Protein AF-S0JE04-F1 (afdb_monomer)

Nearest PDB structures (foldseek):
  8wzy-assembly1_A  TM=9.654E-01  e=3.983E-15  Klebsiella sp. PCX
  2ogj-assembly4_C  TM=8.850E-01  e=3.348E-10  Agrobacterium fabrum str. C58
  2ogj-assembly7_F  TM=8.886E-01  e=1.242E-09  Agrobacterium fabrum str. C58
  2ogj-assembly2_A  TM=8.780E-01  e=8.949E-10  Agrobacterium fabrum str. C58
  2ogj-assembly6_E  TM=8.890E-01  e=4.314E-09  Agrobacterium fabrum str. C58

Solvent-accessible surface area (backbone atoms only — not comparable to full-atom values): 8112 Å² total; per-residue (Å²): 100,42,55,57,28,81,70,39,94,77,46,74,42,46,50,44,47,64,85,37,50,43,64,69,59,55,53,49,50,42,70,74,34,58,94,71,42,75,23,40,35,47,66,48,17,32,67,17,22,55,87,51,58,62,54,65,56,57,54,49,51,53,50,28,67,78,66,75,44,48,44,34,40,36,58,43,52,56,54,42,50,50,66,64,54,56,70,73,53,50,63,67,30,31,39,28,26,46,61,26,91,48,84,44,33,49,45,42,97,84,76,41,74,38,68,72,56,56,57,41,44,76,58,41,37,40,80,35,56,49,84,49,101,85,17,65,71,88,90,63,93,80,81,126

Mean predicted aligned error: 7.96 Å

Structure (mmCIF, N/CA/C/O backbone):
data_AF-S0JE04-F1
#
_entry.id   AF-S0JE04-F1
#
loop_
_atom_site.group_PDB
_atom_site.id
_atom_site.type_symbol
_atom_site.label_atom_id
_atom_site.label_alt_id
_atom_site.label_comp_id
_atom_site.label_asym_id
_atom_site.label_entity_id
_atom_site.label_seq_id
_atom_site.pdbx_PDB_ins_code
_atom_site.Cartn_x
_atom_site.Cartn_y
_atom_site.Cartn_z
_atom_site.occupancy
_atom_site.B_iso_or_equiv
_atom_site.auth_seq_id
_atom_site.auth_comp_id
_atom_site.auth_asym_id
_atom_site.auth_atom_id
_atom_site.pdbx_PDB_model_num
ATOM 1 N N . MET A 1 1 ? -10.069 9.085 3.650 1.00 56.75 1 MET A N 1
ATOM 2 C CA . MET A 1 1 ? -9.155 8.066 4.215 1.00 56.75 1 MET A CA 1
ATOM 3 C C . MET A 1 1 ? -8.068 8.745 5.018 1.00 56.75 1 MET A C 1
ATOM 5 O O . MET A 1 1 ? -7.674 9.847 4.654 1.00 56.75 1 MET A O 1
ATOM 9 N N . LEU A 1 2 ? -7.623 8.101 6.096 1.00 61.28 2 LEU A N 1
ATOM 10 C CA . LEU A 1 2 ? -6.612 8.605 7.025 1.00 61.28 2 LEU A CA 1
ATOM 11 C C . LEU A 1 2 ? -5.222 8.074 6.644 1.00 61.28 2 LEU A C 1
ATOM 13 O O . LEU A 1 2 ? -5.070 6.884 6.387 1.00 61.28 2 LEU A O 1
ATOM 17 N N . ASN A 1 3 ? -4.210 8.939 6.597 1.00 73.56 3 ASN A N 1
ATOM 18 C CA . ASN A 1 3 ? -2.826 8.504 6.395 1.00 73.56 3 ASN A CA 1
ATOM 19 C C . ASN A 1 3 ? -2.313 7.803 7.667 1.00 73.56 3 ASN A C 1
ATOM 21 O O . ASN A 1 3 ? -2.619 8.245 8.772 1.00 73.56 3 ASN A O 1
ATOM 25 N N . ILE A 1 4 ? -1.545 6.723 7.520 1.00 67.38 4 ILE A N 1
ATOM 26 C CA . ILE A 1 4 ? -0.948 6.007 8.659 1.00 67.38 4 ILE A CA 1
ATOM 27 C C . ILE A 1 4 ? 0.134 6.822 9.384 1.00 67.38 4 ILE A C 1
ATOM 29 O O . ILE A 1 4 ? 0.433 6.537 10.543 1.00 67.38 4 ILE A O 1
ATOM 33 N N . SER A 1 5 ? 0.714 7.832 8.728 1.00 64.56 5 SER A N 1
ATOM 34 C CA . SER A 1 5 ? 1.641 8.764 9.370 1.00 64.56 5 SER A CA 1
ATOM 35 C C . SER A 1 5 ? 0.893 9.881 10.093 1.00 64.56 5 SER A C 1
ATOM 37 O O . SER A 1 5 ? 0.010 10.522 9.519 1.00 64.56 5 SER A O 1
ATOM 39 N N . LYS A 1 6 ? 1.314 10.180 11.331 1.00 56.34 6 LYS A N 1
ATOM 40 C CA . LYS A 1 6 ? 0.783 11.282 12.156 1.00 56.34 6 LYS A CA 1
ATOM 41 C C . LYS A 1 6 ? 0.766 12.641 11.439 1.00 56.34 6 LYS A C 1
ATOM 43 O O . LYS A 1 6 ? -0.072 13.481 11.759 1.00 56.34 6 LYS A O 1
ATOM 48 N N . TRP A 1 7 ? 1.699 12.876 10.520 1.00 50.53 7 TRP A N 1
ATOM 49 C CA . TRP A 1 7 ? 1.886 14.181 9.880 1.00 50.53 7 TRP A CA 1
ATOM 50 C C . TRP A 1 7 ? 1.119 14.335 8.562 1.00 50.53 7 TRP A C 1
ATOM 52 O O . TRP A 1 7 ? 0.906 15.462 8.121 1.00 50.53 7 TRP A O 1
ATOM 62 N N . GLY A 1 8 ? 0.669 13.235 7.947 1.00 57.25 8 GLY A N 1
ATOM 63 C CA . GLY A 1 8 ? 0.169 13.260 6.571 1.00 57.25 8 GLY A CA 1
ATOM 64 C C . GLY A 1 8 ? 1.183 13.871 5.588 1.00 57.25 8 GLY A C 1
ATOM 65 O O . GLY A 1 8 ? 2.359 14.038 5.915 1.00 57.25 8 GLY A O 1
ATOM 66 N N . ILE A 1 9 ? 0.714 14.258 4.392 1.00 53.72 9 ILE A N 1
ATOM 67 C CA . ILE A 1 9 ? 1.543 14.788 3.284 1.00 53.72 9 ILE A CA 1
ATOM 68 C C . ILE A 1 9 ? 2.012 16.235 3.569 1.00 53.72 9 ILE A C 1
ATOM 70 O O . ILE A 1 9 ? 1.939 17.116 2.716 1.00 53.72 9 ILE A O 1
ATOM 74 N N . VAL A 1 10 ? 2.415 16.534 4.800 1.00 47.78 10 VAL A N 1
ATOM 75 C CA . VAL A 1 10 ? 3.065 17.796 5.172 1.00 47.78 10 VAL A CA 1
ATOM 76 C C . VAL A 1 10 ? 4.572 17.701 4.906 1.00 47.78 10 VAL A C 1
ATOM 78 O O . VAL A 1 10 ? 5.186 18.703 4.549 1.00 47.78 10 VAL A O 1
ATOM 81 N N . GLU A 1 11 ? 5.149 16.494 4.969 1.00 53.59 11 GLU A N 1
ATOM 82 C CA . GLU A 1 11 ? 6.536 16.207 4.585 1.00 53.59 11 GLU A CA 1
ATOM 83 C C . GLU A 1 11 ? 6.598 15.068 3.553 1.00 53.59 11 GLU A C 1
ATOM 85 O O . GLU A 1 11 ? 5.827 14.109 3.613 1.00 53.59 11 GLU A O 1
ATOM 90 N N . GLN A 1 12 ? 7.509 15.169 2.577 1.00 57.16 12 GLN A N 1
ATOM 91 C CA . GLN A 1 12 ? 7.659 14.168 1.509 1.00 57.16 12 GLN A CA 1
ATOM 92 C C . GLN A 1 12 ? 8.191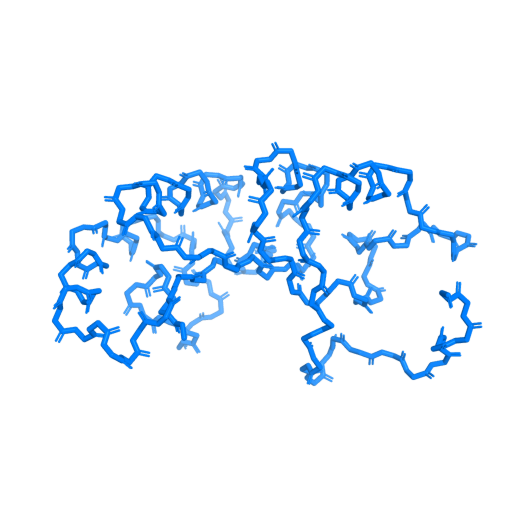 12.809 1.999 1.00 57.16 12 GLN A C 1
ATOM 94 O O . GLN A 1 12 ? 8.114 11.850 1.238 1.00 57.16 12 GLN A O 1
ATOM 99 N N . ASP A 1 13 ? 8.693 12.719 3.232 1.00 58.16 13 ASP A N 1
ATOM 100 C CA . ASP A 1 13 ? 9.351 11.568 3.866 1.00 58.16 13 ASP A CA 1
ATOM 101 C C . ASP A 1 13 ? 8.567 11.029 5.084 1.00 58.16 13 ASP A C 1
ATOM 103 O O . ASP A 1 13 ? 9.125 10.466 6.026 1.00 58.16 13 ASP A O 1
ATOM 107 N N . GLU A 1 14 ? 7.242 11.189 5.076 1.00 61.22 14 GLU A N 1
ATOM 108 C CA . GLU A 1 14 ? 6.352 10.900 6.210 1.00 61.22 14 GLU A CA 1
ATOM 109 C C . GLU A 1 14 ? 6.416 9.460 6.778 1.00 61.22 14 GLU A C 1
ATOM 111 O O . GLU A 1 14 ? 5.990 9.260 7.919 1.00 61.22 14 GLU A O 1
ATOM 116 N N . LEU A 1 15 ? 6.941 8.474 6.029 1.00 64.50 15 LEU A N 1
ATOM 117 C CA . LEU A 1 15 ? 7.141 7.075 6.461 1.00 64.50 15 LEU A CA 1
ATOM 118 C C . LEU A 1 15 ? 8.623 6.701 6.659 1.00 64.50 15 LEU A C 1
ATOM 120 O O . LEU A 1 15 ? 8.929 5.535 6.923 1.00 64.50 15 LEU A O 1
ATOM 124 N N . ALA A 1 16 ? 9.552 7.652 6.537 1.00 59.62 16 ALA A N 1
ATOM 125 C CA . ALA A 1 16 ? 10.978 7.426 6.772 1.00 59.62 16 ALA A CA 1
ATOM 126 C C . ALA A 1 16 ? 11.295 7.245 8.266 1.00 59.62 16 ALA A C 1
ATOM 128 O O . ALA A 1 16 ? 12.220 6.517 8.623 1.00 59.62 16 ALA A O 1
ATOM 129 N N . ASP A 1 17 ? 10.489 7.843 9.143 1.00 77.25 17 ASP A N 1
ATOM 130 C CA . ASP A 1 17 ? 10.541 7.632 10.587 1.00 77.25 17 ASP A CA 1
ATOM 131 C C . ASP A 1 17 ? 9.352 6.773 11.029 1.00 77.25 17 ASP A C 1
ATOM 133 O O . ASP A 1 17 ? 8.218 7.245 11.130 1.00 77.25 17 ASP A O 1
ATOM 137 N N . LEU A 1 18 ? 9.615 5.496 11.316 1.00 75.50 18 LEU A N 1
ATOM 138 C CA . LEU A 1 18 ? 8.582 4.543 11.727 1.00 75.50 18 LEU A CA 1
ATOM 139 C C . LEU A 1 18 ? 7.903 4.931 13.049 1.00 75.50 18 LEU A C 1
ATOM 141 O O . LEU A 1 18 ? 6.765 4.530 13.273 1.00 75.50 18 LEU A O 1
ATOM 145 N N . SER A 1 19 ? 8.533 5.754 13.898 1.00 74.88 19 SER A N 1
ATOM 146 C CA . SER A 1 19 ? 7.896 6.253 15.127 1.00 74.88 19 SER A CA 1
ATOM 147 C C . SER A 1 19 ? 6.718 7.203 14.851 1.00 74.88 19 SER A C 1
ATOM 149 O O . SER A 1 19 ? 5.880 7.451 15.729 1.00 74.88 19 SER A O 1
ATOM 151 N N . LYS A 1 20 ? 6.605 7.710 13.612 1.00 75.94 20 LYS A N 1
ATOM 152 C CA . LYS A 1 20 ? 5.459 8.498 13.139 1.00 75.94 20 LYS A CA 1
ATOM 153 C C . LYS A 1 20 ? 4.228 7.626 12.837 1.00 75.94 20 LYS A C 1
ATOM 155 O O . LYS A 1 20 ? 3.130 8.179 12.751 1.00 75.94 20 LYS A O 1
ATOM 160 N N . ILE A 1 21 ? 4.379 6.300 12.726 1.00 79.56 21 ILE A N 1
ATOM 161 C CA . ILE A 1 21 ? 3.276 5.340 12.567 1.00 79.56 21 ILE A CA 1
ATOM 162 C C . ILE A 1 21 ? 2.835 4.880 13.958 1.00 79.56 21 ILE A C 1
ATOM 164 O O . ILE A 1 21 ? 3.411 3.971 14.552 1.00 79.56 21 ILE A O 1
ATOM 168 N N . GLN A 1 22 ? 1.809 5.535 14.498 1.00 82.75 22 GLN A N 1
ATOM 169 C CA . GLN A 1 22 ? 1.312 5.274 15.851 1.00 82.75 22 GLN A CA 1
ATOM 170 C C . GLN A 1 22 ? -0.033 4.553 15.769 1.00 82.75 22 GLN A C 1
ATOM 172 O O . GLN A 1 22 ? -1.081 5.184 15.625 1.00 82.75 22 GLN A O 1
ATOM 177 N N . GLU A 1 23 ? 0.010 3.221 15.841 1.00 87.44 23 GLU A N 1
ATOM 178 C CA . GLU A 1 23 ? -1.151 2.327 15.724 1.00 87.44 23 GLU A CA 1
ATOM 179 C C . GLU A 1 23 ? -2.301 2.734 16.660 1.00 87.44 23 GLU A C 1
A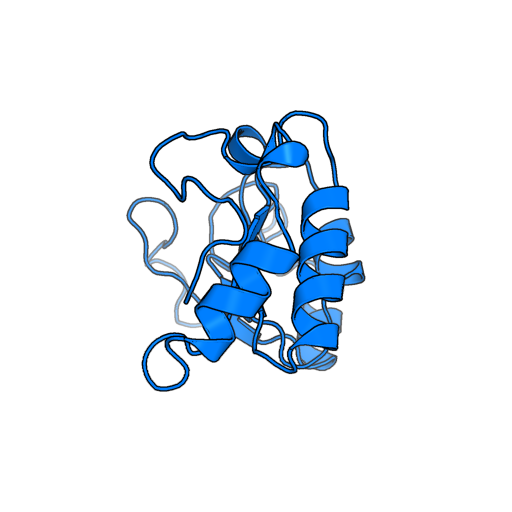TOM 181 O O . GLU A 1 23 ? -3.467 2.740 16.254 1.00 87.44 23 GLU A O 1
ATOM 186 N N . GLU A 1 24 ? -1.987 3.109 17.901 1.00 88.62 24 GLU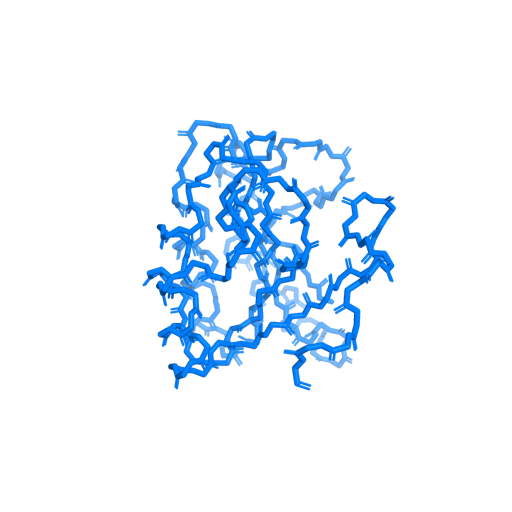 A N 1
ATOM 187 C CA . GLU A 1 24 ? -2.968 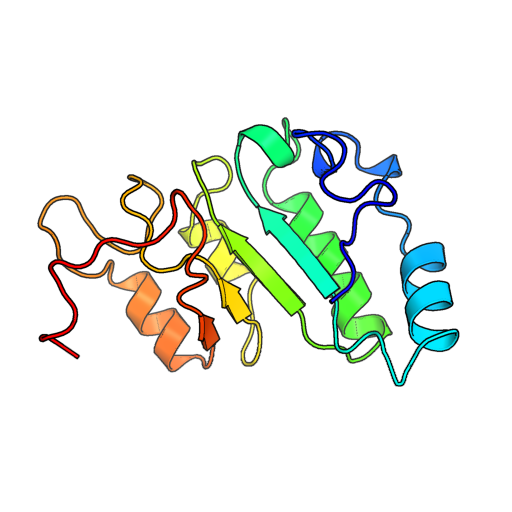3.536 18.898 1.00 88.62 24 GLU A CA 1
ATOM 188 C C . GLU A 1 24 ? -3.670 4.830 18.486 1.00 88.62 24 GLU A C 1
ATOM 190 O O . GLU A 1 24 ? -4.890 4.918 18.610 1.00 88.62 24 GLU A O 1
ATOM 195 N N . LEU A 1 25 ? -2.936 5.811 17.950 1.00 87.69 25 LEU A N 1
ATOM 196 C CA . LEU A 1 25 ? -3.526 7.073 17.495 1.00 87.69 25 LEU A CA 1
ATOM 197 C C . LEU A 1 25 ? -4.417 6.867 16.269 1.00 87.69 25 LEU A C 1
ATOM 199 O O . LEU A 1 25 ? -5.496 7.452 16.192 1.00 87.69 25 LEU A O 1
ATOM 203 N N . VAL A 1 26 ? -4.001 6.008 15.334 1.00 88.56 26 VAL A N 1
ATOM 204 C CA . VAL A 1 26 ? -4.823 5.662 14.164 1.00 88.56 26 VAL A CA 1
ATOM 205 C C . VAL A 1 26 ? -6.109 4.963 14.608 1.00 88.56 26 VAL A C 1
ATOM 207 O O . VAL A 1 26 ? -7.195 5.330 14.166 1.00 88.56 26 VAL A O 1
ATOM 210 N N . THR A 1 27 ? -6.002 4.015 15.542 1.00 90.00 27 THR A N 1
ATOM 211 C CA . THR A 1 27 ? -7.155 3.310 16.126 1.00 90.00 27 THR A CA 1
ATOM 212 C C . THR A 1 27 ? -8.112 4.286 16.820 1.00 90.00 27 THR A C 1
ATOM 214 O O . THR A 1 27 ? -9.318 4.241 16.587 1.00 90.00 27 THR A O 1
ATOM 217 N N . GLN A 1 28 ? -7.588 5.211 17.630 1.00 90.94 28 GLN A N 1
ATOM 218 C CA . GLN A 1 28 ? -8.393 6.233 18.306 1.00 90.94 28 GLN A CA 1
ATOM 219 C C . GLN A 1 28 ? -9.118 7.141 17.308 1.00 90.94 28 GLN A C 1
ATOM 221 O O . GLN A 1 28 ? -10.309 7.393 17.472 1.00 90.94 28 GLN A O 1
ATOM 226 N N . ALA A 1 29 ? -8.438 7.594 16.252 1.00 89.25 29 ALA A N 1
ATOM 227 C CA . ALA A 1 29 ? -9.048 8.439 15.229 1.00 89.25 29 ALA A CA 1
ATOM 228 C C . ALA A 1 29 ? -10.179 7.715 14.478 1.00 89.25 29 ALA A C 1
ATOM 230 O O . ALA A 1 29 ? -11.244 8.299 14.273 1.00 89.25 29 ALA A O 1
ATOM 231 N N . LEU A 1 30 ? -9.978 6.441 14.118 1.00 90.56 30 LEU A N 1
ATOM 232 C CA . LEU A 1 30 ? -11.005 5.609 13.479 1.00 90.56 30 LEU A CA 1
ATOM 233 C C . LEU A 1 30 ? -12.255 5.469 14.358 1.00 90.56 30 LEU A C 1
ATOM 235 O O . LEU A 1 30 ? -13.372 5.587 13.862 1.00 90.56 30 LEU A O 1
ATOM 239 N N . GLN A 1 31 ? -12.070 5.279 15.666 1.00 91.50 31 GLN A N 1
ATOM 240 C CA . GLN A 1 31 ? -13.172 5.184 16.628 1.00 91.50 31 GLN A CA 1
ATOM 241 C C . GLN A 1 31 ? -13.861 6.528 16.883 1.00 91.50 31 GLN A C 1
ATOM 243 O O . GLN A 1 31 ? -15.067 6.566 17.115 1.00 91.50 31 GLN A O 1
ATOM 248 N N . GLN A 1 32 ? -13.110 7.630 16.856 1.00 93.81 32 GLN A N 1
ATOM 249 C CA . GLN A 1 32 ? -13.640 8.969 17.101 1.00 93.81 32 GLN A CA 1
ATOM 250 C C . GLN A 1 32 ? -14.460 9.499 15.915 1.00 93.81 32 GLN A C 1
ATOM 252 O O . GLN A 1 32 ? -15.401 10.266 16.118 1.00 93.81 32 GLN A O 1
ATOM 257 N N . PHE A 1 33 ? -14.122 9.094 14.687 1.00 90.75 33 PHE A N 1
ATOM 258 C CA . PHE A 1 33 ? -14.730 9.620 13.462 1.00 90.75 33 PHE A CA 1
ATOM 259 C C . PHE A 1 33 ? -15.193 8.517 12.482 1.00 90.75 33 PHE A C 1
ATOM 261 O O . PHE A 1 33 ? -14.808 8.553 11.309 1.00 90.75 33 PHE A O 1
ATOM 268 N N . PRO A 1 34 ? -16.040 7.558 12.907 1.00 89.06 34 PRO A N 1
ATOM 269 C CA . PRO A 1 34 ? -16.393 6.385 12.099 1.00 89.06 34 PRO A CA 1
ATOM 270 C C . PRO A 1 34 ? -17.186 6.733 10.828 1.00 89.06 34 PRO A C 1
ATOM 272 O O . PRO A 1 34 ? -16.991 6.113 9.790 1.00 89.06 34 PRO A O 1
ATOM 275 N N . GLU A 1 35 ? -18.014 7.780 10.873 1.00 89.06 35 GLU A N 1
ATOM 276 C CA . GLU A 1 35 ? -18.814 8.239 9.724 1.00 89.06 35 GLU A CA 1
ATOM 277 C C . GLU A 1 35 ? -17.995 9.052 8.701 1.00 89.06 35 GLU A C 1
ATOM 279 O O . GLU A 1 35 ? -18.469 9.349 7.606 1.00 89.06 35 GLU A O 1
ATOM 284 N N . PHE A 1 36 ? -16.768 9.453 9.054 1.00 88.25 36 PHE A N 1
ATOM 285 C CA . PHE A 1 36 ? -15.912 10.294 8.211 1.00 88.25 36 PHE A CA 1
ATOM 286 C C . PHE A 1 36 ? -14.689 9.534 7.683 1.00 88.25 36 PHE A C 1
ATOM 288 O O . PHE A 1 36 ? -14.278 9.710 6.532 1.00 88.25 36 PHE A O 1
ATOM 295 N N . ILE A 1 37 ? -14.087 8.677 8.511 1.00 89.00 37 ILE A N 1
ATOM 296 C CA . ILE A 1 37 ? -12.883 7.930 8.154 1.00 89.00 37 ILE A CA 1
ATOM 297 C C . ILE A 1 37 ? -13.265 6.540 7.650 1.00 89.00 37 ILE A C 1
ATOM 299 O O . ILE A 1 37 ? -13.409 5.590 8.406 1.00 89.00 37 ILE A O 1
ATOM 303 N N . VAL A 1 38 ? -13.335 6.418 6.328 1.00 90.06 38 VAL A N 1
ATOM 304 C CA . VAL A 1 38 ? -13.732 5.180 5.634 1.00 90.06 38 VAL A CA 1
ATOM 305 C C . VAL A 1 38 ? -12.600 4.161 5.423 1.00 90.06 38 VAL A C 1
ATOM 307 O O . VAL A 1 38 ? -12.798 3.173 4.728 1.00 90.06 38 VAL A O 1
ATOM 310 N N . GLY A 1 39 ? -11.392 4.417 5.932 1.00 92.31 39 GLY A N 1
ATOM 311 C CA . GLY A 1 39 ? -10.220 3.567 5.692 1.00 92.31 39 GLY A CA 1
ATOM 312 C C . GLY A 1 39 ? -8.886 4.273 5.903 1.00 92.31 39 GLY A C 1
ATOM 313 O O . GLY A 1 39 ? -8.839 5.488 6.142 1.00 92.31 39 GLY A O 1
ATOM 314 N N . ILE A 1 40 ? -7.804 3.506 5.777 1.00 94.31 40 ILE A N 1
ATOM 315 C CA . ILE A 1 40 ? -6.422 3.963 5.957 1.00 94.31 40 ILE A CA 1
ATOM 316 C C . ILE A 1 40 ? -5.644 3.986 4.636 1.00 94.31 40 ILE A C 1
ATOM 318 O O . ILE A 1 40 ? -5.979 3.295 3.674 1.00 94.31 40 ILE A O 1
ATOM 322 N N . LYS A 1 41 ? -4.589 4.801 4.582 1.00 93.69 41 LYS A N 1
ATOM 323 C CA . LYS A 1 41 ? -3.744 4.986 3.402 1.00 93.69 41 LYS A CA 1
ATOM 324 C C . LYS A 1 41 ? -2.262 4.855 3.748 1.00 93.69 41 LYS A C 1
ATOM 326 O O . LYS A 1 41 ? -1.795 5.522 4.668 1.00 93.69 41 LYS A O 1
ATOM 331 N N . ALA A 1 42 ? -1.534 4.073 2.952 1.00 93.12 42 ALA A N 1
ATOM 332 C CA . ALA A 1 42 ? -0.076 3.959 2.983 1.00 93.12 42 ALA A CA 1
ATOM 333 C C . ALA A 1 42 ? 0.530 4.480 1.668 1.00 93.12 42 ALA A C 1
ATOM 335 O O . ALA A 1 42 ? 0.005 4.206 0.586 1.00 93.12 42 ALA A O 1
ATOM 336 N N . HIS A 1 43 ? 1.628 5.234 1.743 1.00 92.25 43 HIS A N 1
ATOM 337 C CA . HIS A 1 43 ? 2.324 5.780 0.576 1.00 92.25 43 HIS A CA 1
ATOM 338 C C . HIS A 1 43 ? 3.694 5.116 0.394 1.00 92.25 43 HIS A C 1
ATOM 340 O O . HIS A 1 43 ? 4.695 5.522 0.970 1.00 92.25 43 HIS A O 1
ATOM 346 N N . MET A 1 44 ? 3.735 4.091 -0.456 1.00 93.00 44 MET A N 1
ATOM 347 C CA . MET A 1 44 ? 4.897 3.234 -0.676 1.00 93.00 44 MET A CA 1
ATOM 348 C C . MET A 1 44 ? 5.704 3.717 -1.888 1.00 93.00 44 MET A C 1
ATOM 350 O O . MET A 1 44 ? 5.552 3.229 -3.010 1.00 93.00 44 MET A O 1
ATOM 354 N N . SER A 1 45 ? 6.552 4.724 -1.672 1.00 87.00 45 SER A N 1
ATOM 355 C CA . SER A 1 45 ? 7.478 5.235 -2.687 1.00 87.00 45 SER A CA 1
ATOM 356 C C . SER A 1 45 ? 8.816 5.666 -2.084 1.00 87.00 45 SER A C 1
ATOM 358 O O . SER A 1 45 ? 8.885 6.030 -0.909 1.00 87.00 45 SER A O 1
ATOM 360 N N . LYS A 1 46 ? 9.875 5.670 -2.903 1.00 85.94 46 LYS A N 1
ATOM 361 C CA . LYS A 1 46 ? 11.263 5.943 -2.489 1.00 85.94 46 LYS A CA 1
ATOM 362 C C . LYS A 1 46 ? 11.430 7.182 -1.621 1.00 85.94 46 LYS A C 1
ATOM 364 O O . LYS A 1 46 ? 12.184 7.157 -0.656 1.00 85.94 46 LYS A O 1
ATOM 369 N N . THR A 1 47 ? 10.781 8.279 -1.996 1.00 81.12 47 THR A N 1
ATOM 370 C CA . THR A 1 47 ? 10.916 9.555 -1.283 1.00 81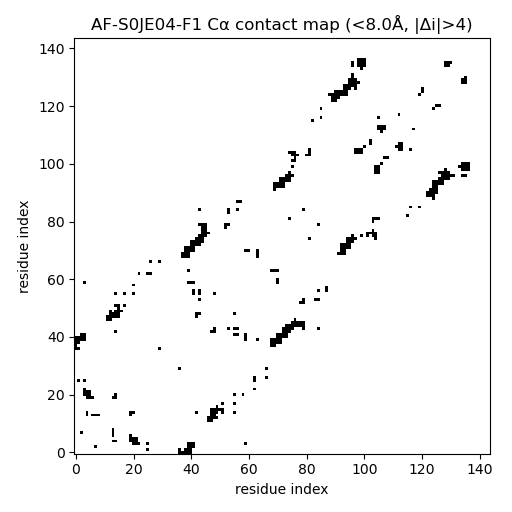.12 47 THR A CA 1
ATOM 371 C C . THR A 1 47 ? 10.223 9.530 0.072 1.00 81.12 47 THR A C 1
ATOM 373 O O . THR A 1 47 ? 10.624 10.272 0.956 1.00 81.12 47 THR A O 1
ATOM 376 N N . VAL A 1 48 ? 9.232 8.651 0.237 1.00 78.88 48 VAL A N 1
ATOM 377 C CA . VAL A 1 48 ? 8.358 8.594 1.408 1.00 78.88 48 VAL A CA 1
ATOM 378 C C . VAL A 1 48 ? 8.841 7.601 2.450 1.00 78.88 48 VAL A C 1
ATOM 380 O O . VAL A 1 48 ? 8.794 7.896 3.639 1.00 78.88 48 VAL A O 1
ATOM 383 N N . ILE A 1 49 ? 9.308 6.428 2.018 1.00 80.44 49 ILE A N 1
ATOM 384 C CA . ILE A 1 49 ? 9.659 5.326 2.927 1.00 80.44 49 ILE A CA 1
ATOM 385 C C . ILE A 1 49 ? 11.081 5.419 3.496 1.00 80.44 49 ILE A C 1
ATOM 387 O O . ILE A 1 49 ? 11.443 4.632 4.372 1.00 80.44 49 ILE A O 1
ATOM 391 N N . GLY A 1 50 ? 11.916 6.329 2.984 1.00 85.88 50 GLY A N 1
ATOM 392 C CA . GLY A 1 50 ? 13.332 6.402 3.342 1.00 85.88 50 GLY A CA 1
ATOM 393 C C . GLY A 1 50 ? 14.046 5.070 3.083 1.00 85.88 50 GLY A C 1
ATOM 394 O O . GLY A 1 50 ? 14.089 4.584 1.954 1.00 85.88 50 GLY A O 1
ATOM 395 N N . THR A 1 51 ? 14.599 4.464 4.136 1.00 85.69 51 THR A N 1
ATOM 396 C CA . THR A 1 51 ? 15.304 3.170 4.079 1.00 85.69 51 THR A CA 1
ATOM 397 C C . THR A 1 51 ? 14.488 2.000 4.640 1.00 85.69 51 THR A C 1
ATOM 399 O O . THR A 1 51 ? 15.036 0.916 4.818 1.00 85.69 51 THR A O 1
ATOM 402 N N . ASN A 1 52 ? 13.194 2.188 4.928 1.00 87.62 52 ASN A N 1
ATOM 403 C CA . ASN A 1 52 ? 12.389 1.210 5.678 1.00 87.62 52 ASN A CA 1
ATOM 404 C C . ASN A 1 52 ? 11.843 0.044 4.838 1.00 87.62 52 ASN A C 1
ATOM 406 O O . ASN A 1 52 ? 11.246 -0.886 5.386 1.00 87.62 52 ASN A O 1
ATOM 410 N N . GLY A 1 53 ? 12.041 0.079 3.519 1.00 92.06 53 GLY A N 1
ATOM 411 C CA . GLY A 1 53 ? 11.587 -0.968 2.606 1.00 92.06 53 GLY A CA 1
ATOM 412 C C . GLY A 1 53 ? 10.078 -1.208 2.701 1.00 92.06 53 GLY A C 1
ATOM 413 O O . GLY A 1 53 ? 9.287 -0.267 2.646 1.00 92.06 53 GLY A O 1
ATOM 414 N N . ILE A 1 54 ? 9.688 -2.477 2.839 1.00 95.31 54 ILE A N 1
ATOM 415 C CA . ILE A 1 54 ? 8.283 -2.907 2.884 1.00 95.31 54 ILE A CA 1
ATOM 416 C C . ILE A 1 54 ? 7.622 -2.710 4.259 1.00 95.31 54 ILE A C 1
ATOM 418 O O . ILE A 1 54 ? 6.398 -2.631 4.342 1.00 95.31 54 ILE A O 1
ATOM 422 N N . THR A 1 55 ? 8.418 -2.547 5.321 1.00 94.50 55 THR A N 1
ATOM 423 C CA . THR A 1 55 ? 7.973 -2.471 6.726 1.00 94.50 55 THR A CA 1
ATOM 424 C C . THR A 1 55 ? 6.775 -1.532 6.968 1.00 94.50 55 THR A C 1
ATOM 426 O O . THR A 1 55 ? 5.853 -1.920 7.687 1.00 94.50 55 THR A O 1
ATOM 429 N N . PRO A 1 56 ? 6.698 -0.315 6.378 1.00 93.50 56 PRO A N 1
ATOM 430 C CA . PRO A 1 56 ? 5.533 0.553 6.570 1.00 93.50 56 PRO A CA 1
ATOM 431 C C . PRO A 1 56 ? 4.209 -0.062 6.090 1.00 93.50 56 PRO A C 1
ATOM 433 O O . PRO A 1 56 ? 3.163 0.192 6.688 1.00 93.50 56 PRO A O 1
ATOM 436 N N . LEU A 1 57 ? 4.240 -0.885 5.036 1.00 96.25 57 LEU A N 1
ATOM 437 C CA . LEU A 1 57 ? 3.054 -1.571 4.527 1.00 96.25 57 LEU A CA 1
ATOM 438 C C . LEU A 1 57 ? 2.625 -2.705 5.459 1.00 96.25 57 LEU A C 1
ATOM 440 O O . LEU A 1 57 ? 1.437 -2.840 5.731 1.00 96.25 57 LEU A O 1
ATOM 444 N N . GLU A 1 58 ? 3.569 -3.465 6.013 1.00 96.00 58 GLU A N 1
ATOM 445 C CA . GLU A 1 58 ? 3.273 -4.512 7.003 1.00 96.00 58 GLU A CA 1
ATOM 446 C C . GLU A 1 58 ? 2.598 -3.924 8.253 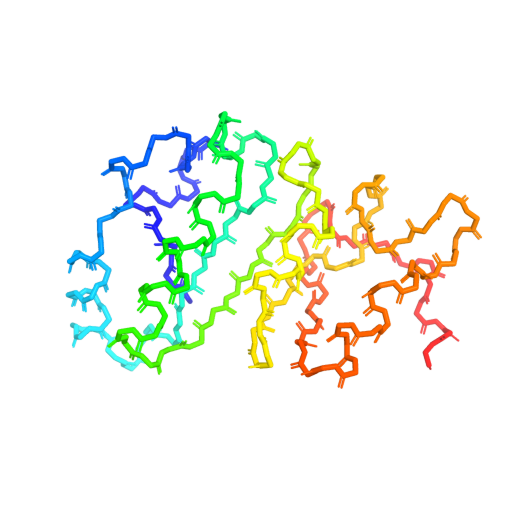1.00 96.00 58 GLU A C 1
ATOM 448 O O . GLU A 1 58 ? 1.603 -4.457 8.752 1.00 96.00 58 GLU A O 1
ATOM 453 N N . LEU A 1 59 ? 3.076 -2.764 8.720 1.00 94.88 59 LEU A N 1
ATOM 454 C CA . LEU A 1 59 ? 2.437 -2.021 9.809 1.00 94.88 59 LEU A CA 1
ATOM 455 C C . LEU A 1 59 ? 1.029 -1.548 9.425 1.00 94.88 59 LEU A C 1
ATOM 457 O O . LEU A 1 59 ? 0.100 -1.664 10.227 1.00 94.88 59 LEU A O 1
ATOM 461 N N . ALA A 1 60 ? 0.839 -1.066 8.194 1.00 95.00 60 ALA A N 1
ATOM 462 C CA . ALA A 1 60 ? -0.480 -0.690 7.693 1.00 95.00 60 ALA A CA 1
ATOM 463 C C . ALA A 1 60 ? -1.445 -1.887 7.670 1.00 95.00 60 ALA A C 1
ATOM 465 O O . ALA A 1 60 ? -2.581 -1.747 8.120 1.00 95.00 60 ALA A O 1
ATOM 466 N N . LYS A 1 61 ? -0.992 -3.071 7.232 1.00 97.00 61 LYS A N 1
ATOM 467 C CA . LYS A 1 61 ? -1.779 -4.317 7.257 1.00 97.00 61 LYS A CA 1
ATOM 468 C C . LYS A 1 61 ? -2.158 -4.721 8.680 1.00 97.00 61 LYS A C 1
ATOM 470 O O . LYS A 1 61 ? -3.305 -5.087 8.925 1.00 97.00 61 LYS A O 1
ATOM 475 N N . LYS A 1 62 ? -1.250 -4.576 9.647 1.00 95.75 62 LYS A N 1
ATOM 476 C CA . LYS A 1 62 ? -1.560 -4.828 11.063 1.00 95.75 62 LYS A CA 1
ATOM 477 C C . LYS A 1 62 ? -2.666 -3.897 11.581 1.00 95.75 62 LYS A C 1
ATOM 479 O O . LYS A 1 62 ? -3.615 -4.359 12.216 1.00 95.75 62 LYS A O 1
ATOM 484 N N . ILE A 1 63 ? -2.579 -2.598 11.276 1.00 94.06 63 ILE A N 1
ATOM 485 C CA . ILE A 1 63 ? -3.611 -1.611 11.639 1.00 94.06 63 ILE A CA 1
ATOM 486 C C . ILE A 1 63 ? -4.941 -1.950 10.953 1.00 94.06 63 ILE A C 1
ATOM 488 O O . ILE A 1 63 ? -5.992 -1.898 11.596 1.00 94.06 63 ILE A O 1
ATOM 492 N N . GLN A 1 64 ? -4.892 -2.317 9.671 1.00 96.50 64 GLN A N 1
ATOM 493 C CA . GLN A 1 64 ? -6.047 -2.712 8.872 1.00 96.50 64 GLN A CA 1
ATOM 494 C C . GLN A 1 64 ? -6.794 -3.886 9.512 1.00 96.50 64 GLN A C 1
ATOM 496 O O . GLN A 1 64 ? -7.990 -3.782 9.773 1.00 96.50 64 GLN A O 1
ATOM 501 N N . GLN A 1 65 ? -6.080 -4.976 9.809 1.00 95.50 65 GLN A N 1
ATOM 502 C CA . GLN A 1 65 ? -6.643 -6.198 10.388 1.00 95.50 65 GLN A CA 1
ATOM 503 C C . GLN A 1 65 ? -7.262 -5.938 11.763 1.00 95.50 65 GLN A C 1
ATOM 505 O O . GLN A 1 65 ? -8.369 -6.393 12.039 1.00 95.50 65 GLN A O 1
ATOM 510 N N . LYS A 1 66 ? -6.583 -5.158 12.612 1.00 95.06 66 LYS A N 1
ATOM 511 C CA . LYS A 1 66 ? -7.072 -4.819 13.955 1.00 95.06 66 LYS A CA 1
ATOM 512 C C . LYS A 1 66 ? -8.375 -4.020 13.936 1.00 95.06 66 LYS A C 1
ATOM 514 O O . LYS A 1 66 ? -9.195 -4.180 14.836 1.00 95.06 66 LYS A O 1
ATOM 519 N N . ASN A 1 67 ? -8.542 -3.145 12.948 1.00 93.62 67 ASN A N 1
ATOM 520 C CA . ASN A 1 67 ? -9.667 -2.213 12.884 1.00 93.62 67 ASN A CA 1
ATOM 521 C C . ASN A 1 67 ? -10.745 -2.619 11.867 1.00 93.62 67 ASN A C 1
ATOM 523 O O . ASN A 1 67 ? -11.783 -1.968 11.816 1.00 93.62 67 ASN A O 1
ATOM 527 N N . ALA A 1 68 ? -10.516 -3.675 11.079 1.00 94.56 68 ALA A N 1
ATOM 528 C CA . ALA A 1 68 ? -11.408 -4.145 10.017 1.00 94.56 68 ALA A CA 1
ATOM 529 C C . ALA A 1 68 ? -11.813 -3.035 9.024 1.00 94.56 68 ALA A C 1
ATOM 531 O O . ALA A 1 68 ? -12.979 -2.897 8.658 1.00 94.56 68 ALA A O 1
ATOM 532 N N . VAL A 1 69 ? -10.837 -2.230 8.593 1.00 94.19 69 VAL A N 1
ATOM 533 C CA . VAL A 1 69 ? -11.046 -1.095 7.678 1.00 94.19 69 VAL A CA 1
ATOM 534 C C . VAL A 1 69 ? -10.398 -1.327 6.309 1.00 94.19 69 VAL A C 1
ATOM 536 O O . VAL A 1 69 ? -9.433 -2.080 6.214 1.00 94.19 69 VAL A O 1
ATOM 539 N N . PRO A 1 70 ? -10.865 -0.669 5.235 1.00 94.81 70 PRO A N 1
ATOM 540 C CA . PRO A 1 70 ? -10.179 -0.677 3.942 1.00 94.81 70 PRO A CA 1
ATOM 541 C C . PRO A 1 70 ? -8.768 -0.067 4.004 1.00 94.81 70 PRO A C 1
ATOM 543 O O . PRO A 1 70 ? -8.537 0.908 4.727 1.00 94.81 70 PRO A O 1
ATOM 546 N N . LEU A 1 71 ? -7.848 -0.601 3.193 1.00 97.12 71 LEU A N 1
ATOM 547 C CA . LEU A 1 71 ? -6.497 -0.072 2.987 1.00 97.12 71 LEU A CA 1
ATOM 548 C C . LEU A 1 71 ? -6.302 0.343 1.526 1.00 97.12 71 LEU A C 1
ATOM 550 O O . LEU A 1 71 ? -6.571 -0.425 0.605 1.00 97.12 71 LEU A O 1
ATOM 554 N N . MET A 1 72 ? -5.768 1.547 1.321 1.00 96.56 72 MET A N 1
ATOM 555 C CA . MET A 1 72 ? -5.266 1.994 0.023 1.00 96.56 72 MET A CA 1
ATOM 556 C C . MET A 1 72 ? -3.755 2.194 0.049 1.00 96.56 72 MET A C 1
ATOM 558 O O . MET A 1 72 ? -3.223 2.933 0.879 1.00 96.56 72 MET A O 1
ATOM 562 N N . VAL A 1 73 ? -3.081 1.631 -0.944 1.00 95.62 73 VAL A N 1
ATOM 563 C CA . VAL A 1 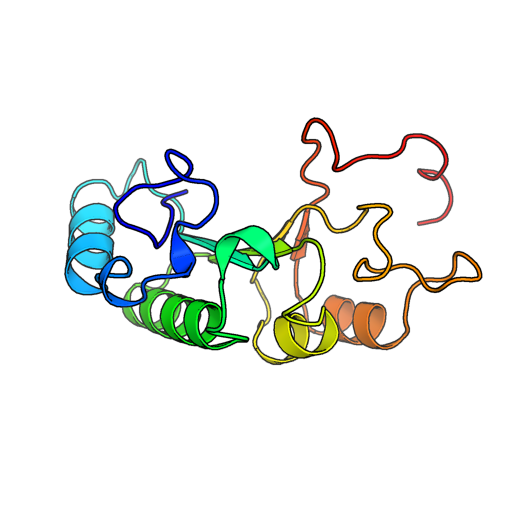73 ? -1.640 1.713 -1.145 1.00 95.62 73 VAL A CA 1
ATOM 564 C C . VAL A 1 73 ? -1.351 2.591 -2.359 1.00 95.62 73 VAL A C 1
ATOM 566 O O . VAL A 1 73 ? -1.740 2.277 -3.480 1.00 95.62 73 VAL A O 1
ATOM 569 N N . HIS A 1 74 ? -0.685 3.723 -2.138 1.00 93.00 74 HIS A N 1
ATOM 570 C CA . HIS A 1 74 ? -0.104 4.531 -3.213 1.00 93.00 74 HIS A CA 1
ATOM 571 C C . HIS A 1 74 ? 1.245 3.943 -3.593 1.00 93.00 74 HIS A C 1
ATOM 573 O O . HIS A 1 74 ? 2.103 3.800 -2.723 1.00 93.00 74 HIS A O 1
ATOM 579 N N . VAL A 1 75 ? 1.453 3.694 -4.886 1.00 90.94 75 VAL A N 1
ATOM 580 C CA . VAL A 1 75 ? 2.740 3.236 -5.421 1.00 90.94 75 VAL A CA 1
ATOM 581 C C . VAL A 1 75 ? 3.448 4.310 -6.234 1.00 90.94 75 VAL A C 1
ATOM 583 O O . VAL A 1 75 ? 2.830 5.071 -6.976 1.00 90.94 75 VAL A O 1
ATOM 586 N N . GLY A 1 76 ? 4.770 4.366 -6.089 1.00 87.81 76 GLY A N 1
ATOM 587 C CA . GLY A 1 76 ? 5.621 5.311 -6.802 1.00 87.81 76 GLY A CA 1
ATOM 588 C C . GLY A 1 76 ? 6.940 4.689 -7.249 1.00 87.81 76 GLY A C 1
ATOM 589 O O . GLY A 1 76 ? 7.017 3.515 -7.600 1.00 87.81 76 GLY A O 1
ATOM 590 N N . SER A 1 77 ? 8.001 5.496 -7.275 1.00 88.75 77 SER A N 1
ATOM 591 C CA . SER A 1 77 ? 9.335 5.011 -7.644 1.00 88.75 77 SER A CA 1
ATOM 592 C C . SER A 1 77 ? 9.847 4.019 -6.599 1.00 88.75 77 SER A C 1
ATOM 594 O O . SER A 1 77 ? 9.692 4.283 -5.408 1.00 88.75 77 SER A O 1
ATOM 596 N N . ALA A 1 78 ? 10.494 2.940 -7.039 1.00 89.00 78 ALA A N 1
ATOM 597 C CA . ALA A 1 78 ? 11.184 2.015 -6.148 1.00 89.00 78 ALA A CA 1
ATOM 598 C C . ALA A 1 78 ? 12.393 2.682 -5.464 1.00 89.00 78 ALA A C 1
ATOM 600 O O . ALA A 1 78 ? 12.989 3.604 -6.046 1.00 89.00 78 ALA A O 1
ATOM 601 N N . PRO A 1 79 ? 12.804 2.207 -4.273 1.00 89.56 79 PRO A N 1
ATOM 602 C CA . PRO A 1 79 ? 12.152 1.170 -3.454 1.00 89.56 79 PRO A CA 1
ATOM 603 C C . PRO A 1 79 ? 10.850 1.646 -2.760 1.00 89.56 79 PRO A C 1
ATOM 605 O O . PRO A 1 79 ? 10.694 2.851 -2.563 1.00 89.56 79 PRO A O 1
ATOM 608 N N . PRO A 1 80 ? 9.933 0.734 -2.364 1.00 92.62 80 PRO A N 1
ATOM 609 C CA . PRO A 1 80 ? 9.974 -0.712 -2.607 1.00 92.62 80 PRO A CA 1
ATOM 610 C C . PRO A 1 80 ? 9.535 -1.072 -4.036 1.00 92.62 80 PRO A C 1
ATOM 612 O O . PRO A 1 80 ? 8.902 -0.263 -4.723 1.00 92.62 80 PRO A O 1
ATOM 615 N N . GLU A 1 81 ? 9.905 -2.267 -4.502 1.00 95.00 81 GLU A N 1
ATOM 616 C CA . GLU A 1 81 ? 9.476 -2.758 -5.815 1.00 95.00 81 GLU A CA 1
ATOM 617 C C . GLU A 1 81 ? 7.978 -3.086 -5.792 1.00 95.00 81 GLU A C 1
ATOM 619 O O . GLU A 1 81 ? 7.430 -3.539 -4.787 1.00 95.00 81 GLU A O 1
ATOM 624 N N . LEU A 1 82 ? 7.293 -2.874 -6.915 1.00 94.56 82 LEU A N 1
ATOM 625 C CA . LEU A 1 82 ? 5.855 -3.132 -7.025 1.00 94.56 82 LEU A CA 1
ATOM 626 C C . LEU A 1 82 ? 5.495 -4.594 -6.741 1.00 94.56 82 LEU A C 1
ATOM 628 O O . LEU A 1 82 ? 4.423 -4.858 -6.205 1.00 94.56 82 LEU A O 1
ATOM 632 N N . ALA A 1 83 ? 6.375 -5.529 -7.104 1.00 94.25 83 ALA A N 1
ATOM 633 C CA . ALA A 1 83 ? 6.182 -6.946 -6.818 1.00 94.25 83 ALA A CA 1
ATOM 634 C C . ALA A 1 83 ? 6.099 -7.197 -5.303 1.00 94.25 83 ALA A C 1
ATOM 636 O O . ALA A 1 83 ? 5.131 -7.806 -4.857 1.00 94.25 83 ALA A O 1
ATOM 637 N N . ASP A 1 84 ? 7.028 -6.631 -4.526 1.00 95.62 84 ASP A N 1
ATOM 638 C CA . ASP A 1 84 ? 7.058 -6.754 -3.062 1.00 95.62 84 ASP A CA 1
ATOM 639 C C . ASP A 1 84 ? 5.805 -6.137 -2.423 1.00 95.62 84 ASP A C 1
ATOM 641 O O . ASP A 1 84 ? 5.231 -6.678 -1.482 1.00 95.62 84 ASP A O 1
ATOM 645 N N . ILE A 1 85 ? 5.343 -5.000 -2.957 1.00 96.44 85 ILE A N 1
ATOM 646 C CA . ILE A 1 85 ? 4.108 -4.346 -2.504 1.00 96.44 85 ILE A CA 1
ATOM 647 C C . ILE A 1 85 ? 2.901 -5.259 -2.735 1.00 96.44 85 ILE A C 1
ATOM 649 O O . ILE A 1 85 ? 2.101 -5.470 -1.826 1.00 96.44 85 ILE A O 1
ATOM 653 N N . LEU A 1 86 ? 2.767 -5.803 -3.946 1.00 95.94 86 LEU A N 1
ATOM 654 C CA . LEU A 1 86 ? 1.637 -6.649 -4.324 1.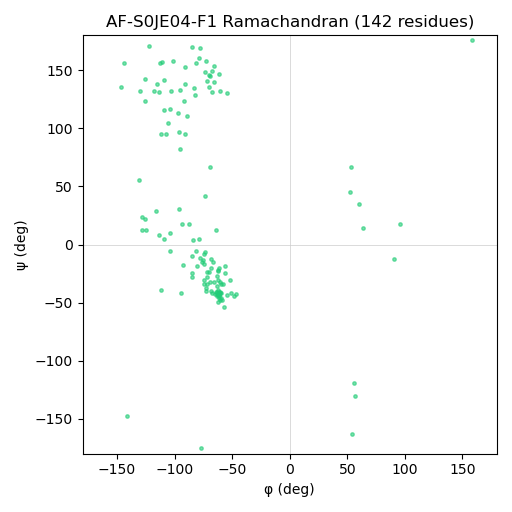00 95.94 86 LEU A CA 1
ATOM 655 C C . LEU A 1 86 ? 1.643 -8.019 -3.637 1.00 95.94 86 LEU A C 1
ATOM 657 O O . LEU A 1 86 ? 0.583 -8.627 -3.528 1.00 95.94 86 LEU A O 1
ATOM 661 N N . GLU A 1 87 ? 2.801 -8.506 -3.188 1.00 96.12 87 GLU A N 1
ATOM 662 C CA . GLU A 1 87 ? 2.910 -9.742 -2.406 1.00 96.12 87 GLU A CA 1
ATOM 663 C C . GLU A 1 87 ? 2.306 -9.596 -1.001 1.00 96.12 87 GLU A C 1
ATOM 665 O O . GLU A 1 87 ? 1.733 -10.548 -0.476 1.00 96.12 87 GLU A O 1
ATOM 670 N N . VAL A 1 88 ? 2.380 -8.395 -0.416 1.00 96.94 88 VAL A N 1
ATOM 671 C CA . VAL A 1 88 ? 1.820 -8.087 0.913 1.00 96.94 88 VAL A CA 1
ATOM 672 C C . VAL A 1 88 ? 0.333 -7.711 0.852 1.00 96.94 88 VAL A C 1
ATOM 674 O O . VAL A 1 88 ? -0.391 -7.843 1.842 1.00 96.94 88 VAL A O 1
ATOM 677 N N . MET A 1 89 ? -0.135 -7.214 -0.294 1.00 97.00 89 MET A N 1
ATOM 678 C CA . MET A 1 89 ? -1.536 -6.842 -0.492 1.00 97.00 89 MET A CA 1
ATOM 679 C C . MET A 1 89 ? -2.447 -8.070 -0.621 1.00 97.00 89 MET A C 1
ATOM 681 O O . MET A 1 89 ? -2.073 -9.108 -1.163 1.00 97.00 89 MET A O 1
ATOM 685 N N . GLU A 1 90 ? -3.686 -7.922 -0.164 1.00 96.75 90 GLU A N 1
ATOM 686 C CA . GLU A 1 90 ? -4.707 -8.970 -0.160 1.00 96.75 90 GLU A CA 1
ATOM 687 C C . GLU A 1 90 ? -5.957 -8.538 -0.943 1.00 96.75 90 GLU A C 1
ATOM 689 O O . GLU A 1 90 ? -6.112 -7.381 -1.346 1.00 96.75 90 GLU A O 1
ATOM 694 N N . ALA A 1 91 ? -6.874 -9.482 -1.164 1.00 96.31 91 ALA A N 1
ATOM 695 C CA . ALA A 1 91 ? -8.155 -9.206 -1.805 1.00 96.31 91 ALA A CA 1
ATOM 696 C C . ALA A 1 91 ? -8.910 -8.078 -1.077 1.00 96.31 91 ALA A C 1
ATOM 698 O O . ALA A 1 91 ? -9.090 -8.125 0.140 1.00 96.31 91 ALA A O 1
ATOM 699 N N . GLY A 1 92 ? -9.379 -7.081 -1.829 1.00 94.69 92 GLY A N 1
ATOM 700 C CA . GLY A 1 92 ? -10.064 -5.900 -1.294 1.00 94.69 92 GLY A CA 1
ATOM 701 C C . GLY A 1 92 ? -9.153 -4.712 -0.965 1.00 94.69 92 GLY A C 1
ATOM 702 O O . GLY A 1 92 ? -9.668 -3.606 -0.794 1.00 94.69 92 GLY A O 1
ATOM 703 N N . ASP A 1 93 ? -7.827 -4.888 -0.940 1.00 97.19 93 ASP A N 1
ATOM 704 C CA . ASP A 1 93 ? -6.900 -3.757 -0.853 1.00 97.19 93 ASP A CA 1
ATOM 705 C C . ASP A 1 93 ? -6.909 -2.949 -2.159 1.00 97.19 93 ASP A C 1
ATOM 707 O O . ASP A 1 93 ? -7.040 -3.499 -3.257 1.00 97.19 93 ASP A O 1
ATOM 711 N N . VAL A 1 94 ? -6.747 -1.629 -2.047 1.00 95.56 94 VAL A N 1
ATOM 712 C CA . VAL A 1 94 ? -6.784 -0.712 -3.195 1.00 95.56 94 VAL A CA 1
ATOM 713 C C . VAL A 1 94 ? -5.374 -0.266 -3.571 1.00 95.56 94 VAL A C 1
ATOM 715 O O . VAL A 1 94 ? -4.719 0.440 -2.808 1.00 95.56 94 VAL A O 1
ATOM 718 N N . LEU A 1 95 ? -4.916 -0.605 -4.771 1.00 94.12 95 LEU A N 1
ATOM 719 C CA . LEU A 1 95 ? -3.693 -0.075 -5.372 1.00 94.12 95 LEU A CA 1
ATOM 720 C C . LEU A 1 95 ? -4.025 1.200 -6.158 1.00 94.12 95 LEU A C 1
ATOM 722 O O . LEU A 1 95 ? -4.669 1.116 -7.200 1.00 94.12 95 LEU A O 1
ATOM 726 N N . THR A 1 96 ? -3.583 2.371 -5.697 1.00 90.31 96 THR A N 1
ATOM 727 C CA . THR A 1 96 ? -3.820 3.651 -6.396 1.00 90.31 96 THR A CA 1
ATOM 728 C C . THR A 1 96 ? -2.597 4.123 -7.188 1.00 90.31 96 THR A C 1
ATOM 730 O O . THR A 1 96 ? -1.464 3.743 -6.882 1.00 90.31 96 THR A O 1
ATOM 733 N N . HIS A 1 97 ? -2.823 4.974 -8.194 1.00 85.31 97 HIS A N 1
ATOM 734 C CA . HIS A 1 97 ? -1.833 5.397 -9.197 1.00 85.31 97 HIS A CA 1
ATOM 735 C C . HIS A 1 97 ? -1.281 4.227 -10.011 1.00 85.31 97 HIS A C 1
ATOM 737 O O . HIS A 1 97 ? -0.106 4.206 -10.393 1.00 85.31 97 HIS A O 1
ATOM 743 N N . CYS A 1 98 ? -2.129 3.234 -10.276 1.00 74.94 98 CYS A N 1
ATOM 744 C CA . CYS A 1 98 ? -1.727 2.005 -10.945 1.00 74.94 98 CYS A CA 1
ATOM 745 C C . CYS A 1 98 ? -1.195 2.237 -12.373 1.00 74.94 98 CYS A C 1
ATOM 747 O O . CYS A 1 98 ? -0.283 1.534 -12.798 1.00 74.94 98 CYS A O 1
ATOM 749 N N . PHE A 1 99 ? -1.680 3.266 -13.079 1.00 70.38 99 PHE A N 1
ATOM 750 C CA . PHE A 1 99 ? -1.253 3.630 -14.439 1.00 70.38 99 PHE A CA 1
ATOM 751 C C . PHE A 1 99 ? -0.189 4.737 -14.488 1.00 70.38 99 PHE A C 1
ATOM 753 O O . PHE A 1 99 ? -0.131 5.520 -15.438 1.00 70.38 99 PHE A O 1
ATOM 760 N N . ASN A 1 100 ? 0.672 4.827 -13.474 1.00 71.38 100 ASN A N 1
ATOM 761 C CA . ASN A 1 100 ? 1.828 5.715 -13.551 1.00 71.38 100 ASN A CA 1
ATOM 762 C C . ASN A 1 100 ? 2.838 5.223 -14.613 1.00 71.38 100 ASN A C 1
ATOM 764 O O . ASN A 1 100 ? 2.996 4.025 -14.838 1.00 71.38 100 ASN A O 1
ATOM 768 N N . SER A 1 101 ? 3.560 6.150 -15.247 1.00 73.44 101 SER A N 1
ATOM 769 C CA . SER A 1 101 ? 4.545 5.850 -16.300 1.00 73.44 101 SER A CA 1
ATOM 770 C C . SER A 1 101 ? 5.949 5.538 -15.763 1.00 73.44 101 SER A C 1
ATOM 772 O O . SER A 1 101 ? 6.936 5.666 -16.489 1.00 73.44 101 SER A O 1
ATOM 774 N N . LYS A 1 102 ? 6.081 5.203 -14.474 1.00 80.44 102 LYS A N 1
ATOM 775 C CA . LYS A 1 102 ? 7.385 4.929 -13.859 1.00 80.44 102 LYS A CA 1
ATOM 776 C C . LYS A 1 102 ? 7.814 3.496 -14.170 1.00 80.44 102 LYS A C 1
ATOM 778 O O . LYS A 1 102 ? 6.985 2.614 -14.359 1.00 80.44 102 LYS A O 1
ATOM 783 N N . VAL A 1 103 ? 9.121 3.235 -14.132 1.00 84.25 103 VAL A N 1
ATOM 784 C CA . VAL A 1 103 ? 9.691 1.883 -14.334 1.00 84.25 103 VAL A CA 1
ATOM 785 C C . VAL A 1 103 ? 9.141 0.869 -13.315 1.00 84.25 103 VAL A C 1
ATOM 787 O O . VAL A 1 103 ? 8.894 -0.293 -13.645 1.00 84.25 103 VAL A O 1
ATOM 790 N N . ASN A 1 104 ? 8.876 1.331 -12.089 1.00 90.19 104 ASN A N 1
ATOM 791 C CA . ASN A 1 104 ? 8.239 0.550 -11.026 1.00 90.19 104 ASN A CA 1
ATOM 792 C C . ASN A 1 104 ? 6.702 0.443 -11.174 1.00 90.19 104 ASN A C 1
ATOM 794 O O . ASN A 1 104 ? 6.033 -0.071 -10.291 1.00 90.19 104 ASN A O 1
ATOM 798 N N . GLY A 1 105 ? 6.111 0.951 -12.258 1.00 88.00 105 GLY A N 1
ATOM 799 C CA . GLY A 1 105 ? 4.679 0.846 -12.540 1.00 88.00 105 GLY A CA 1
ATOM 800 C C . GLY A 1 105 ? 4.276 -0.534 -13.065 1.00 88.00 105 GLY A C 1
ATOM 801 O O . GLY A 1 105 ? 5.090 -1.460 -13.145 1.00 88.00 105 GLY A O 1
ATOM 802 N N . ILE A 1 106 ? 3.008 -0.683 -13.448 1.00 89.56 106 ILE A N 1
ATOM 803 C CA . ILE A 1 106 ? 2.453 -1.973 -13.889 1.00 89.56 106 ILE A CA 1
ATOM 804 C C . ILE A 1 106 ? 2.910 -2.405 -15.291 1.00 89.56 106 ILE A C 1
ATOM 806 O O . ILE A 1 106 ? 2.754 -3.571 -15.650 1.00 89.56 106 ILE A O 1
ATOM 810 N N . LEU A 1 107 ? 3.448 -1.481 -16.092 1.00 87.88 107 LEU A N 1
ATOM 811 C CA . LEU A 1 107 ? 3.866 -1.739 -17.468 1.00 87.88 107 LEU A CA 1
ATOM 812 C C . LEU A 1 107 ? 5.332 -2.169 -17.531 1.00 87.88 107 LEU A C 1
ATOM 814 O O . LEU A 1 107 ? 6.199 -1.615 -16.853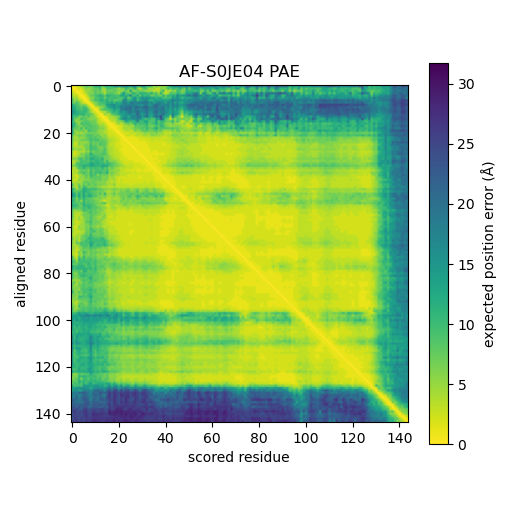 1.00 87.88 107 LEU A O 1
ATOM 818 N N . ALA A 1 108 ? 5.612 -3.161 -18.366 1.00 85.75 108 ALA A N 1
ATOM 819 C CA . ALA A 1 108 ? 6.956 -3.521 -18.784 1.00 85.75 108 ALA A CA 1
ATOM 820 C C . ALA A 1 108 ? 7.473 -2.550 -19.864 1.00 85.75 108 ALA A C 1
ATOM 822 O O . ALA A 1 108 ? 6.725 -1.755 -20.431 1.00 85.75 108 ALA A O 1
ATOM 823 N N . ALA A 1 109 ? 8.769 -2.633 -20.180 1.00 83.62 109 ALA A N 1
ATOM 824 C CA . ALA A 1 109 ? 9.421 -1.750 -21.154 1.00 83.62 109 ALA A CA 1
ATOM 825 C C . ALA A 1 109 ? 8.842 -1.844 -22.582 1.00 83.62 109 ALA A C 1
ATOM 827 O O . ALA A 1 109 ? 9.025 -0.933 -23.378 1.00 83.62 109 ALA A O 1
ATOM 828 N N . ASN A 1 110 ? 8.152 -2.940 -22.902 1.00 85.06 110 ASN A N 1
ATOM 829 C CA . ASN A 1 110 ? 7.465 -3.168 -24.175 1.00 85.06 110 ASN A CA 1
ATOM 830 C C . ASN A 1 110 ? 5.978 -2.757 -24.143 1.00 85.06 110 ASN A C 1
ATOM 832 O O . ASN A 1 110 ? 5.207 -3.245 -24.962 1.00 85.06 110 ASN A O 1
ATOM 836 N N . GLU A 1 111 ? 5.570 -1.944 -23.164 1.00 82.00 111 GLU A N 1
ATOM 837 C CA . GLU A 1 111 ? 4.196 -1.449 -22.976 1.00 82.00 111 GLU A CA 1
ATOM 838 C C . GLU A 1 111 ? 3.143 -2.536 -22.686 1.00 82.00 111 GLU A C 1
ATOM 840 O O . GLU A 1 111 ? 1.942 -2.273 -22.703 1.00 82.00 111 GLU A O 1
ATOM 845 N N . THR A 1 112 ? 3.570 -3.756 -22.349 1.00 87.56 112 THR A N 1
ATOM 846 C CA . THR A 1 112 ? 2.664 -4.818 -21.879 1.00 87.56 112 THR A CA 1
ATOM 847 C C . THR A 1 112 ? 2.522 -4.800 -20.358 1.00 87.56 112 THR A C 1
ATOM 849 O O . THR A 1 112 ? 3.432 -4.374 -19.644 1.00 87.56 112 THR A O 1
ATOM 852 N N . ILE A 1 113 ? 1.384 -5.268 -19.838 1.00 88.88 113 ILE A N 1
ATOM 853 C CA . ILE A 1 113 ? 1.176 -5.416 -18.390 1.00 88.88 113 ILE A CA 1
ATOM 854 C C . ILE A 1 113 ? 2.106 -6.515 -17.863 1.00 88.88 113 ILE A C 1
ATOM 856 O O . ILE A 1 113 ? 2.173 -7.609 -18.424 1.00 88.88 113 ILE A O 1
ATOM 860 N N . LYS A 1 114 ? 2.823 -6.230 -16.772 1.00 90.44 114 LYS A N 1
ATOM 861 C CA . LYS A 1 114 ? 3.695 -7.206 -16.107 1.00 90.44 114 LYS A CA 1
ATOM 862 C C . LYS A 1 114 ? 2.860 -8.413 -15.630 1.00 90.44 114 LYS A C 1
ATOM 864 O O . LYS A 1 114 ? 1.847 -8.195 -14.968 1.00 90.44 114 LYS A O 1
ATOM 869 N N . PRO A 1 115 ? 3.276 -9.672 -15.879 1.00 91.19 115 PRO A N 1
ATOM 870 C CA . PRO A 1 115 ? 2.453 -10.852 -15.582 1.00 91.19 115 PRO A CA 1
ATOM 871 C C . PRO A 1 115 ? 1.953 -10.939 -14.133 1.00 91.19 115 PRO A C 1
ATOM 873 O O . PRO A 1 115 ? 0.769 -11.167 -13.907 1.00 91.19 115 PRO A O 1
ATOM 876 N N . PHE A 1 116 ? 2.818 -10.644 -13.155 1.00 91.44 116 PHE A N 1
ATOM 877 C CA . PHE A 1 116 ? 2.453 -10.687 -11.733 1.00 91.44 116 PHE A CA 1
ATOM 878 C C . PHE A 1 116 ? 1.339 -9.698 -11.352 1.00 91.44 116 PHE A C 1
ATOM 880 O O . PHE A 1 116 ? 0.658 -9.902 -10.353 1.00 91.44 116 PHE A O 1
ATOM 887 N N . VAL A 1 117 ? 1.140 -8.628 -12.132 1.00 91.56 117 VAL A N 1
ATOM 888 C CA . VAL A 1 117 ? 0.057 -7.656 -11.919 1.00 91.56 117 VAL A CA 1
ATOM 889 C C . VAL A 1 117 ? -1.289 -8.262 -12.305 1.00 91.56 117 VAL A C 1
ATOM 891 O O . VAL A 1 117 ? -2.299 -8.013 -11.652 1.00 91.56 117 VAL A O 1
ATOM 894 N N . PHE A 1 118 ? -1.314 -9.070 -13.364 1.00 88.69 118 PHE A N 1
ATOM 895 C CA . PHE A 1 118 ? -2.533 -9.754 -13.772 1.00 88.69 118 PHE A CA 1
ATOM 896 C C . PHE A 1 118 ? -2.938 -10.804 -12.732 1.00 88.69 118 PHE A C 1
ATOM 898 O O . PHE A 1 118 ? -4.100 -10.868 -12.337 1.00 88.69 118 PHE A O 1
ATOM 905 N N . ASP A 1 119 ? -1.967 -11.552 -12.206 1.00 90.25 119 ASP A N 1
ATOM 906 C CA . ASP A 1 119 ? -2.214 -12.533 -11.147 1.00 90.25 119 ASP A CA 1
ATOM 907 C C . ASP A 1 119 ? -2.792 -11.880 -9.882 1.00 90.25 119 ASP A C 1
ATOM 909 O O . ASP A 1 119 ? -3.699 -12.425 -9.255 1.00 90.25 119 ASP A O 1
ATOM 913 N N . THR A 1 120 ? -2.296 -10.702 -9.496 1.00 91.31 120 THR A N 1
ATOM 914 C CA . THR A 1 120 ? -2.765 -9.982 -8.301 1.00 91.31 120 THR A CA 1
ATOM 915 C C . THR A 1 120 ? -4.129 -9.333 -8.508 1.00 91.31 120 THR A C 1
ATOM 917 O O . THR A 1 120 ? -4.959 -9.348 -7.597 1.00 91.31 120 THR A O 1
ATOM 920 N N . TYR A 1 121 ? -4.415 -8.860 -9.721 1.00 89.81 121 TYR A N 1
ATOM 921 C CA . TYR A 1 121 ? -5.760 -8.455 -10.122 1.00 89.81 121 TYR A CA 1
ATOM 922 C C . TYR A 1 121 ? -6.754 -9.617 -9.994 1.00 89.81 121 TYR A C 1
ATOM 924 O O . TYR A 1 121 ? -7.797 -9.475 -9.356 1.00 89.81 121 TYR A O 1
ATOM 932 N N . CYS A 1 122 ? -6.405 -10.805 -10.501 1.00 90.19 122 CYS A N 1
ATOM 933 C CA . CYS A 1 122 ? -7.239 -12.002 -10.368 1.00 90.19 122 CYS A CA 1
ATOM 934 C C . CYS A 1 122 ? -7.425 -12.457 -8.911 1.00 90.19 122 CYS A C 1
ATOM 936 O O . CYS A 1 122 ? -8.453 -13.051 -8.589 1.00 90.19 122 CYS A O 1
ATOM 938 N N . LYS A 1 123 ? -6.473 -12.155 -8.017 1.00 92.50 123 LYS A N 1
ATOM 939 C CA . LYS A 1 123 ? -6.597 -12.390 -6.566 1.00 92.50 123 LYS A CA 1
ATOM 940 C C . LYS A 1 123 ? -7.545 -11.408 -5.863 1.00 92.50 123 LYS A C 1
ATOM 942 O O . LYS A 1 123 ? -7.828 -11.604 -4.686 1.00 92.50 123 LYS A O 1
ATOM 947 N N . GLY A 1 124 ? -8.059 -10.391 -6.557 1.00 93.25 124 GLY A N 1
ATOM 948 C CA . GLY A 1 124 ? -9.062 -9.465 -6.025 1.00 93.25 124 GLY A CA 1
ATOM 949 C C . GLY A 1 124 ? -8.499 -8.162 -5.457 1.00 93.25 124 GLY A C 1
ATOM 950 O O . GLY A 1 124 ? -9.201 -7.486 -4.704 1.00 93.25 124 GLY A O 1
ATOM 951 N N . ILE A 1 125 ? -7.259 -7.796 -5.793 1.00 96.00 125 ILE A N 1
ATOM 952 C CA . ILE A 1 125 ? -6.744 -6.446 -5.522 1.00 96.00 125 ILE A CA 1
ATOM 953 C C . ILE A 1 125 ? -7.454 -5.448 -6.444 1.00 96.00 125 ILE A C 1
ATOM 955 O O . ILE A 1 125 ? -7.622 -5.689 -7.640 1.00 96.00 125 ILE A O 1
ATOM 959 N N . ILE A 1 126 ? -7.876 -4.315 -5.885 1.00 93.56 126 ILE A N 1
ATOM 960 C CA . ILE A 1 126 ? -8.636 -3.282 -6.592 1.00 93.56 126 ILE A CA 1
ATOM 961 C C . ILE A 1 126 ? -7.661 -2.254 -7.164 1.00 93.56 126 ILE A C 1
ATOM 963 O O . ILE A 1 126 ? -6.890 -1.643 -6.431 1.00 93.56 126 ILE A O 1
ATOM 967 N N . PHE A 1 127 ? -7.710 -2.027 -8.474 1.00 90.50 127 PHE A N 1
ATOM 968 C CA . PHE A 1 127 ? -6.837 -1.073 -9.155 1.00 90.50 127 PHE A CA 1
ATOM 969 C C . PHE A 1 127 ? -7.563 0.261 -9.327 1.00 90.50 127 PHE A C 1
ATOM 971 O O . PHE A 1 127 ? -8.533 0.362 -10.075 1.00 90.50 127 PHE A O 1
ATOM 978 N N . ASP A 1 128 ? -7.076 1.284 -8.634 1.00 87.00 128 ASP A N 1
ATOM 979 C CA . ASP A 1 128 ? -7.563 2.656 -8.705 1.00 87.00 128 ASP A CA 1
ATOM 980 C C . ASP A 1 128 ? -6.614 3.523 -9.544 1.00 87.00 128 ASP A C 1
ATOM 982 O O . ASP A 1 128 ? -5.395 3.534 -9.353 1.00 87.00 128 ASP A O 1
ATOM 986 N N . ILE A 1 129 ? -7.187 4.287 -10.473 1.00 75.81 129 ILE A N 1
ATOM 987 C CA . ILE A 1 129 ? -6.420 5.131 -11.392 1.00 75.81 129 ILE A CA 1
ATOM 988 C C . ILE A 1 129 ? -5.664 6.213 -10.617 1.00 75.81 129 ILE A C 1
ATOM 990 O O . ILE A 1 129 ? -4.513 6.493 -10.940 1.00 75.81 129 ILE A O 1
ATOM 994 N N . GLY A 1 130 ? -6.291 6.817 -9.600 1.00 58.62 130 GLY A N 1
ATOM 995 C CA . GLY A 1 130 ? -5.692 7.902 -8.827 1.00 58.62 130 GLY A CA 1
ATOM 996 C C . GLY A 1 130 ? -5.188 9.035 -9.726 1.00 58.62 130 GLY A C 1
ATOM 997 O O . GLY A 1 130 ? -3.983 9.254 -9.825 1.00 58.62 130 GLY A O 1
ATOM 998 N N . HIS A 1 131 ? -6.087 9.749 -10.410 1.00 53.09 131 HIS A N 1
ATOM 999 C CA . HIS A 1 131 ? -5.751 10.823 -11.357 1.00 53.09 131 HIS A CA 1
ATOM 1000 C C . HIS A 1 131 ? -5.178 12.073 -10.640 1.00 53.09 131 HIS A C 1
ATOM 1002 O O . HIS A 1 131 ? -5.808 13.126 -10.567 1.00 53.09 131 HIS A O 1
ATOM 1008 N N . GLY A 1 132 ? -3.988 11.946 -10.053 1.00 44.38 132 GLY A N 1
ATOM 1009 C CA . GLY A 1 132 ? -3.167 13.037 -9.528 1.00 44.38 132 GLY A CA 1
ATOM 1010 C C . GLY A 1 132 ? -2.298 13.671 -10.619 1.00 44.38 132 GLY A C 1
ATOM 1011 O O . GLY A 1 132 ? -2.178 13.132 -11.718 1.00 44.38 132 GLY A O 1
ATOM 1012 N N . THR A 1 133 ? -1.669 14.805 -10.305 1.00 45.22 133 THR A N 1
ATOM 1013 C CA . THR A 1 133 ? -0.942 15.681 -11.248 1.00 45.22 133 THR A CA 1
ATOM 1014 C C . THR A 1 133 ? 0.188 14.993 -12.043 1.00 45.22 133 THR A C 1
ATOM 1016 O O . THR A 1 133 ? 0.468 15.428 -13.151 1.00 45.22 133 THR A O 1
ATOM 1019 N N . ASP A 1 134 ? 0.767 13.894 -11.534 1.00 44.91 134 ASP A N 1
ATOM 1020 C CA . ASP A 1 134 ? 1.849 13.097 -12.163 1.00 44.91 134 ASP A CA 1
ATOM 1021 C C . ASP A 1 134 ? 1.503 11.594 -12.283 1.00 44.91 134 ASP A C 1
ATOM 1023 O O . ASP A 1 134 ? 2.377 10.722 -12.306 1.00 44.91 134 ASP A O 1
ATOM 1027 N N . SER A 1 135 ? 0.216 11.243 -12.266 1.00 44.84 135 SER A N 1
ATOM 1028 C CA . SER A 1 135 ? -0.221 9.849 -12.070 1.00 44.84 135 SER A CA 1
ATOM 1029 C C . SER A 1 135 ? -1.202 9.333 -13.123 1.00 44.84 135 SER A C 1
ATOM 1031 O O . SER A 1 135 ? -1.781 8.267 -12.934 1.00 44.84 135 SER A O 1
ATOM 1033 N N . PHE A 1 136 ? -1.374 10.054 -14.237 1.00 40.62 136 PHE A N 1
ATOM 1034 C CA . PHE A 1 136 ? -2.263 9.650 -15.328 1.00 40.62 136 PHE A CA 1
ATOM 1035 C C . PHE A 1 136 ? -1.745 10.072 -16.713 1.00 40.62 136 PHE A C 1
ATOM 1037 O O . PHE A 1 136 ? -1.324 11.212 -16.898 1.00 40.62 136 PHE A O 1
ATOM 1044 N N . ASN A 1 137 ? -1.810 9.162 -17.694 1.00 45.25 137 ASN A N 1
ATOM 1045 C CA . ASN A 1 137 ? -1.478 9.408 -19.101 1.00 45.25 137 ASN A CA 1
ATOM 1046 C C . ASN A 1 137 ? -2.667 9.007 -20.004 1.00 45.25 137 ASN A C 1
ATOM 1048 O O . ASN A 1 137 ? -3.140 7.874 -19.960 1.00 45.25 137 ASN A O 1
ATOM 1052 N N . LEU A 1 138 ? -3.145 9.954 -20.818 1.00 39.09 138 LEU A N 1
ATOM 1053 C CA . LEU A 1 138 ? -4.382 9.880 -21.612 1.00 39.09 138 LEU A CA 1
ATOM 1054 C C . LEU A 1 138 ? -4.328 8.970 -22.854 1.00 39.09 138 LEU A C 1
ATOM 1056 O O . LEU A 1 138 ? -5.369 8.745 -23.470 1.00 39.09 138 LEU A O 1
ATOM 1060 N N . THR A 1 139 ? -3.173 8.438 -23.259 1.00 42.06 139 THR A N 1
ATOM 1061 C CA . THR A 1 139 ? -3.054 7.797 -24.584 1.00 42.06 139 THR A CA 1
ATOM 1062 C C . THR A 1 139 ? -3.703 6.399 -24.687 1.00 42.06 139 THR A C 1
ATOM 1064 O O . THR A 1 139 ? -3.933 5.932 -25.799 1.00 42.06 139 THR A O 1
ATOM 1067 N N . TRP A 1 140 ? -4.086 5.739 -23.582 1.00 47.62 140 TRP A N 1
ATOM 1068 C CA . TRP A 1 140 ? -4.266 4.271 -23.581 1.00 47.62 140 TRP A CA 1
ATOM 1069 C C . TRP A 1 140 ? -5.620 3.689 -23.120 1.00 47.62 140 TRP A C 1
ATOM 1071 O O . TRP A 1 140 ? -5.732 2.477 -22.975 1.00 47.62 140 TRP A O 1
ATOM 1081 N N . HIS A 1 141 ? -6.691 4.476 -22.961 1.00 38.59 141 HIS A N 1
ATOM 1082 C CA . HIS A 1 141 ? -8.012 3.999 -22.471 1.00 38.59 141 HIS A CA 1
ATOM 1083 C C . HIS A 1 141 ? -8.747 2.972 -23.394 1.00 38.59 141 HIS A C 1
ATOM 1085 O O . HIS A 1 141 ? -9.933 2.719 -23.227 1.00 38.59 141 HIS A O 1
ATOM 1091 N N . LYS A 1 142 ? -8.120 2.373 -24.415 1.00 34.00 142 LYS A N 1
ATOM 1092 C CA . LYS A 1 142 ? -8.834 1.567 -25.433 1.00 34.00 142 LYS A CA 1
ATOM 1093 C C . LYS A 1 142 ? -8.538 0.063 -25.465 1.00 34.00 142 LYS A C 1
ATOM 1095 O O . LYS A 1 142 ? -9.032 -0.589 -26.378 1.00 34.00 142 LYS A O 1
ATOM 1100 N N . SER A 1 143 ? -7.806 -0.492 -24.500 1.00 39.31 143 SER A N 1
ATOM 1101 C CA . SER A 1 143 ? -7.383 -1.906 -24.567 1.00 39.31 143 SER A CA 1
ATOM 1102 C C . SER A 1 143 ? -7.700 -2.748 -23.325 1.00 39.31 143 SER A C 1
ATOM 1104 O O . SER A 1 143 ? -7.038 -3.761 -23.107 1.00 39.31 143 SER A O 1
ATOM 1106 N N . LEU A 1 144 ? -8.695 -2.345 -22.529 1.00 39.75 144 LEU A N 1
ATOM 1107 C CA . LEU A 1 144 ? -9.328 -3.207 -21.523 1.00 39.75 144 LEU A CA 1
ATOM 1108 C C . LEU A 1 144 ? -10.663 -3.729 -22.056 1.00 39.75 144 LEU A C 1
ATOM 1110 O O . LEU A 1 144 ? -11.413 -2.900 -22.623 1.00 39.75 144 LEU A O 1
#

InterPro domains:
  IPR020043 Deacetylase Atu3266-like [PTHR42717] (2-139)
  IPR032466 Metal-dependent hydrolase [SSF51556] (1-138)

Radius of gyration: 15.11 Å; Cα contacts (8 Å, |Δi|>4): 246; chains: 1; bounding box: 34×30×44 Å

Sequence (144 aa):
MLNISKWGIVEQDELADLSKIQEELVTQALQQFPEFIVGIKAHMSKTVIGTNGITPLELAKKIQQKNAVPLMVHVGSAPPELADILEVMEAGDVLTHCFNSKVNGILAANETIKPFVFDTYCKGIIFDIGHGTDSFNLTWHKSL

Foldseek 3Di:
DAEQFCVPVPDQQSQCDVVRRDLVVVLVVCVVCVVNDQAYEDEQACSHNPPVACVSVVSRVVSCVVNVHEYEYEDDHDDVALLSVLVSDAARHEYELQQAPYCSHQAHPVRDGDPSVVVSVVRHHHYHQNPDPRRDDDPDPPDD

Organism: NCBI:txid1139996

pLDDT: mean 81.53, std 17.2, range [34.0, 97.19]

Secondary structure (DSSP, 8-state):
-EESBTT-TTSTTTTTSGGGB-HHHHHHHHHH-TTT---EEEEESHHHHTT-TTHHHHHHHHHHHHHT--EEEEE-SSSSPHHHHHHH--TT-EEESTT--STTSSB-TTSPBPHHHHHHHHTT-EEE----TTS--GGGTT--